Protein AF-A0A7C7RVD7-F1 (afdb_monomer_lite)

Secondary structure (DSSP, 8-state):
-B-TTSPBPTT-EEEEEP--SSEEEEEEEEEPPSSS---EEEEEETTS--EEEB-SSSSSEEEEEEEEEHHHHHHHTT-EEEEEEEETTEEEEEEEEEEE--EEE-B-TTT--B-TT-EEEEEEE-TTSTT--EEE---GGGT--SSEE--TT-EEE--BPSS-EEEEEE-TTS--EEPPPB-

Radius of gyration: 19.36 Å; chains: 1; bounding box: 54×36×56 Å

pLDDT: mean 79.99, std 15.14, range [30.08, 96.56]

Foldseek 3Di:
DAPPVRHDPLERDEQEDDDDPFKDKRKDKDADDDDFDWPWKWKDWPPDDIDTFDDPPPNRITMDIDIDGPVRLVVRAQTKMWIWIATPNDIDIGIYHYFYKPKDFDADPVPRATDAFKWKFKWFFPCVDVPRDTHTDPCVVVVDDGRDGAHRRRIDIGGHHDGWIWIWIDDPPDDIDIDDIDD

Sequence (183 aa):
MKNDKGRMDPGNLRFHLREKVPTTHVGVRVRVCGKKRIDGVVLKIDGQPARNLTDPDGDRAYEVKFAATAQDIRNMRGKKVQLCVTSGGIQQCTDGQVTIDPEGWVFDLVNSTLGEGARMAALQSQPQSPGRPFVLWDAAAYGQVNPQQTGPDGHFAFFTPPGTYRLQVTKVGYQPYLSPDLT

Structure (mmCIF, N/CA/C/O backbone):
data_AF-A0A7C7RVD7-F1
#
_entry.id   AF-A0A7C7RVD7-F1
#
loop_
_atom_site.group_PDB
_atom_site.id
_atom_site.type_symbol
_atom_site.label_atom_id
_atom_site.label_alt_id
_atom_site.label_comp_id
_atom_site.label_asym_id
_atom_site.label_entity_id
_atom_site.label_seq_id
_atom_site.pdbx_PDB_ins_code
_atom_site.Cartn_x
_atom_site.Cartn_y
_atom_site.Cartn_z
_atom_site.occupancy
_atom_site.B_iso_or_equiv
_atom_site.auth_seq_id
_atom_site.auth_comp_id
_atom_site.auth_asym_id
_atom_site.auth_atom_id
_atom_site.pdbx_PDB_model_num
ATOM 1 N N . MET A 1 1 ? -9.074 -11.402 3.778 1.00 39.66 1 MET A N 1
ATOM 2 C CA . MET A 1 1 ? -10.260 -12.265 3.563 1.00 39.66 1 MET A CA 1
ATOM 3 C C . MET A 1 1 ? -10.918 -12.533 4.919 1.00 39.66 1 MET A C 1
ATOM 5 O O . MET A 1 1 ? -10.249 -12.359 5.934 1.00 39.66 1 MET A O 1
ATOM 9 N N . LYS A 1 2 ? -12.231 -12.795 4.961 1.00 36.44 2 LYS A N 1
ATOM 10 C CA . LYS A 1 2 ? -12.960 -13.116 6.205 1.00 36.44 2 LYS A CA 1
ATOM 11 C C . LYS A 1 2 ? -12.964 -14.634 6.391 1.00 36.44 2 LYS A C 1
ATOM 13 O O . LYS A 1 2 ? -13.093 -15.331 5.391 1.00 36.44 2 LYS A O 1
ATOM 18 N N . ASN A 1 3 ? -12.892 -15.123 7.625 1.00 39.69 3 ASN A N 1
ATOM 19 C CA . ASN A 1 3 ? -13.167 -16.534 7.906 1.00 39.69 3 ASN A CA 1
ATOM 20 C C . ASN A 1 3 ? -14.669 -16.838 7.892 1.00 39.69 3 ASN A C 1
ATOM 22 O O . ASN A 1 3 ? -15.511 -15.937 7.863 1.00 39.69 3 ASN A O 1
ATOM 26 N N . ASP A 1 4 ? -14.986 -18.124 8.018 1.00 30.08 4 ASP A N 1
ATOM 27 C CA . ASP A 1 4 ? -16.331 -18.712 8.023 1.00 30.08 4 ASP A CA 1
ATOM 28 C C . ASP A 1 4 ? -17.257 -18.167 9.127 1.00 30.08 4 ASP A C 1
ATOM 30 O O . ASP A 1 4 ? -18.462 -18.405 9.123 1.00 30.08 4 ASP A O 1
ATOM 34 N N . LYS A 1 5 ? -16.718 -17.394 10.080 1.00 38.31 5 LYS A N 1
ATOM 35 C CA . LYS A 1 5 ? -17.483 -16.688 11.121 1.00 38.31 5 LYS A CA 1
ATOM 36 C C . LYS A 1 5 ? -17.718 -15.211 10.787 1.00 38.31 5 LYS A C 1
ATOM 38 O O . LYS A 1 5 ? -18.150 -14.445 11.649 1.00 38.31 5 LYS A O 1
ATOM 43 N N . GLY A 1 6 ? -17.394 -14.784 9.565 1.00 34.16 6 GLY A N 1
ATOM 44 C CA . GLY A 1 6 ? -17.513 -13.404 9.096 1.00 34.16 6 GLY A CA 1
ATOM 45 C C . GLY A 1 6 ? -16.555 -12.423 9.780 1.00 34.16 6 GLY A C 1
ATOM 46 O O . GLY A 1 6 ? -16.707 -11.211 9.606 1.00 34.16 6 GLY A O 1
ATOM 47 N N . ARG A 1 7 ? -15.582 -12.919 10.556 1.00 39.22 7 ARG A N 1
ATOM 48 C CA . ARG A 1 7 ? -14.534 -12.099 11.175 1.00 39.22 7 ARG A CA 1
ATOM 49 C C . ARG A 1 7 ? -13.425 -11.884 10.152 1.00 39.22 7 ARG A C 1
ATOM 51 O O . ARG A 1 7 ? -13.084 -12.808 9.417 1.00 39.22 7 ARG A O 1
ATOM 58 N N . MET A 1 8 ? -12.861 -10.676 10.098 1.00 44.19 8 MET A N 1
ATOM 59 C CA . MET A 1 8 ? -11.567 -10.508 9.433 1.00 44.19 8 MET A CA 1
ATOM 60 C C . MET A 1 8 ? -10.559 -11.408 10.143 1.00 44.19 8 MET A C 1
ATOM 62 O O . MET A 1 8 ? -10.537 -11.434 11.375 1.00 44.19 8 MET A O 1
ATOM 66 N N . ASP A 1 9 ? -9.775 -12.173 9.385 1.00 48.03 9 ASP A N 1
ATOM 67 C CA . ASP A 1 9 ? -8.724 -12.970 10.007 1.00 48.03 9 ASP A CA 1
ATOM 68 C C . ASP A 1 9 ? -7.743 -12.049 10.744 1.00 48.03 9 ASP A C 1
ATOM 70 O O . ASP A 1 9 ? -7.362 -11.016 10.183 1.00 48.03 9 ASP A O 1
ATOM 74 N N . PRO A 1 10 ? -7.315 -12.414 11.967 1.00 41.75 10 PRO A N 1
ATOM 75 C CA . PRO A 1 10 ? -6.478 -11.577 12.824 1.00 41.75 10 PRO A CA 1
ATOM 76 C C . PRO A 1 10 ? -5.142 -11.113 12.218 1.00 41.75 10 PRO A C 1
ATOM 78 O O . PRO A 1 10 ? -4.500 -10.255 12.809 1.00 41.75 10 PRO A O 1
ATOM 81 N N . GLY A 1 11 ? -4.729 -11.659 11.065 1.00 42.22 11 GLY A N 1
ATOM 82 C CA . GLY A 1 11 ? -3.522 -11.269 10.324 1.00 42.22 11 GLY A CA 1
ATOM 83 C C . GLY A 1 11 ? -3.764 -10.643 8.942 1.00 42.22 11 GLY A C 1
ATOM 84 O O . GLY A 1 11 ? -2.811 -10.464 8.193 1.00 42.22 11 GLY A O 1
ATOM 85 N N . ASN A 1 12 ? -5.013 -10.334 8.569 1.00 50.94 12 ASN A N 1
ATOM 86 C CA . ASN A 1 12 ? -5.371 -9.955 7.191 1.00 50.94 12 ASN A CA 1
ATOM 87 C C . ASN A 1 12 ? -5.836 -8.501 7.015 1.00 50.94 12 ASN A C 1
ATOM 89 O O . ASN A 1 12 ? -6.277 -8.132 5.923 1.00 50.94 12 ASN A O 1
ATOM 93 N N . LEU A 1 13 ? -5.759 -7.667 8.054 1.00 52.94 13 LEU A N 1
ATOM 94 C CA . LEU A 1 13 ? -6.063 -6.247 7.928 1.00 52.94 13 LEU A CA 1
ATOM 95 C C . LEU A 1 13 ? -4.845 -5.519 7.336 1.00 52.94 13 LEU A C 1
ATOM 97 O O . LEU A 1 13 ? -3.819 -5.365 7.995 1.00 52.94 13 LEU A O 1
ATOM 101 N N . ARG A 1 14 ? -4.949 -5.081 6.078 1.00 53.75 14 ARG A N 1
ATOM 102 C CA . ARG A 1 14 ? -3.914 -4.281 5.407 1.00 53.75 14 ARG A CA 1
ATOM 103 C C . ARG A 1 14 ? -4.434 -2.878 5.158 1.00 53.75 14 ARG A C 1
ATOM 105 O O . ARG A 1 14 ? -5.501 -2.708 4.568 1.00 53.75 14 ARG A O 1
ATOM 112 N N . PHE A 1 15 ? -3.681 -1.893 5.632 1.00 57.28 15 PHE A N 1
ATOM 113 C CA . PHE A 1 15 ? -3.942 -0.484 5.372 1.00 57.28 15 PHE A CA 1
ATOM 114 C C . PHE A 1 15 ? -2.967 0.002 4.314 1.00 57.28 15 PHE A C 1
ATOM 116 O O . PHE A 1 15 ? -1.754 -0.006 4.530 1.00 57.28 15 PHE A O 1
ATOM 123 N N . HIS A 1 16 ? -3.515 0.432 3.184 1.00 55.81 16 HIS A N 1
ATOM 124 C CA . HIS A 1 16 ? -2.749 1.013 2.093 1.00 55.81 16 HIS A CA 1
ATOM 125 C C . HIS A 1 16 ? -2.790 2.529 2.250 1.00 55.81 16 HIS A C 1
ATOM 127 O O . HIS A 1 16 ? -3.867 3.129 2.294 1.00 55.81 16 HIS A O 1
ATOM 133 N N . LEU A 1 17 ? -1.619 3.140 2.391 1.00 55.53 17 LEU A N 1
ATOM 134 C CA . LEU A 1 17 ? -1.488 4.589 2.432 1.00 55.53 17 LEU A CA 1
ATOM 135 C C . LEU A 1 17 ? -0.959 5.062 1.083 1.00 55.53 17 LEU A C 1
ATOM 137 O O . LEU A 1 17 ? 0.079 4.590 0.627 1.00 55.53 17 LEU A O 1
ATOM 141 N N . ARG A 1 18 ? -1.663 6.016 0.475 1.00 56.34 18 ARG A N 1
ATOM 142 C CA . ARG A 1 18 ? -1.201 6.718 -0.724 1.00 56.34 18 ARG A CA 1
ATOM 143 C C . ARG A 1 18 ? -0.431 7.956 -0.311 1.00 56.34 18 ARG A C 1
ATOM 145 O O . ARG A 1 18 ? -0.915 8.724 0.514 1.00 56.34 18 ARG A O 1
ATOM 152 N N . GLU A 1 19 ? 0.726 8.185 -0.912 1.00 52.84 19 GLU A N 1
ATOM 153 C CA . GLU A 1 19 ? 1.446 9.447 -0.770 1.00 52.84 19 GLU A CA 1
ATOM 154 C C . GLU A 1 19 ? 1.062 10.336 -1.957 1.00 52.84 19 GLU A C 1
ATOM 156 O O . GLU A 1 19 ? 1.635 10.247 -3.038 1.00 52.84 19 GLU A O 1
ATOM 161 N N . LYS A 1 20 ? 0.039 11.180 -1.786 1.00 43.78 20 LYS A N 1
ATOM 162 C CA . LYS A 1 20 ? -0.219 12.284 -2.723 1.00 43.78 20 LYS A CA 1
ATOM 163 C C . LYS A 1 20 ? 0.078 13.605 -2.019 1.00 43.78 20 LYS A C 1
ATOM 165 O O . LYS A 1 20 ? -0.522 13.900 -0.991 1.00 43.78 20 LYS A O 1
ATOM 170 N N . VAL A 1 21 ? 1.040 14.332 -2.587 1.00 46.25 21 VAL A N 1
ATOM 171 C CA . VAL A 1 21 ? 1.446 15.746 -2.416 1.00 46.25 21 VAL A CA 1
ATOM 172 C C . VAL A 1 21 ? 0.519 16.639 -1.561 1.00 46.25 21 VAL A C 1
ATOM 174 O O . VAL A 1 21 ? -0.701 16.538 -1.642 1.00 46.25 21 VAL A O 1
ATOM 177 N N . PRO A 1 22 ? 1.048 17.704 -0.936 1.00 51.06 22 PRO A N 1
ATOM 178 C CA . PRO A 1 22 ? 1.814 17.706 0.313 1.00 51.06 22 PRO A CA 1
ATOM 179 C C . PRO A 1 22 ? 0.968 17.378 1.569 1.00 51.06 22 PRO A C 1
ATOM 181 O O . PRO A 1 22 ? 1.523 17.215 2.656 1.00 51.06 22 PRO A O 1
ATOM 184 N N . THR A 1 23 ? -0.356 17.248 1.435 1.00 48.62 23 THR A N 1
ATOM 185 C CA . THR A 1 23 ? -1.280 16.802 2.492 1.00 48.62 23 THR A CA 1
ATOM 186 C C . THR A 1 23 ? -2.188 15.721 1.919 1.00 48.62 23 THR A C 1
ATOM 188 O O . THR A 1 23 ? -3.154 16.001 1.209 1.00 48.62 23 THR A O 1
ATOM 191 N N . THR A 1 24 ? -1.886 14.462 2.226 1.00 62.16 24 THR A N 1
ATOM 192 C CA . THR A 1 24 ? -2.756 13.358 1.828 1.00 62.16 24 THR A CA 1
ATOM 193 C C . THR A 1 24 ? -3.862 13.212 2.869 1.00 62.16 24 THR A C 1
ATOM 195 O O . THR A 1 24 ? -3.600 13.136 4.069 1.00 62.16 24 THR A O 1
ATOM 198 N N . HIS A 1 25 ? -5.117 13.161 2.427 1.00 67.19 25 HIS A N 1
ATOM 199 C CA . HIS A 1 25 ? -6.205 12.715 3.290 1.00 67.19 25 HIS A CA 1
ATOM 200 C C . HIS A 1 25 ? -6.220 11.188 3.292 1.00 67.19 25 HIS A C 1
ATOM 202 O O . HIS A 1 25 ? -6.458 10.562 2.259 1.00 67.19 25 HIS A O 1
ATOM 208 N N . VAL A 1 26 ? -5.969 10.591 4.454 1.00 74.50 26 VAL A N 1
ATOM 209 C CA . VAL A 1 26 ? -6.081 9.148 4.656 1.00 74.50 26 VAL A CA 1
ATOM 210 C C . VAL A 1 26 ? -7.528 8.838 5.007 1.00 74.50 26 VAL A C 1
ATOM 212 O O . VAL A 1 26 ? -8.035 9.297 6.031 1.00 74.50 26 VAL A O 1
ATOM 215 N N . GLY A 1 27 ? -8.196 8.081 4.137 1.00 75.94 27 GLY A N 1
ATOM 216 C CA . GLY A 1 27 ? -9.539 7.563 4.365 1.00 75.94 27 GLY A CA 1
ATOM 217 C C . GLY A 1 27 ? -9.489 6.100 4.783 1.00 75.94 27 GLY A C 1
ATOM 218 O O . GLY A 1 27 ? -8.890 5.277 4.096 1.00 75.94 27 GLY A O 1
ATOM 219 N N . VAL A 1 28 ? -10.145 5.769 5.889 1.00 81.19 28 VAL A N 1
ATOM 220 C CA . VAL A 1 28 ? -10.347 4.392 6.337 1.00 81.19 28 VAL A CA 1
ATOM 221 C C . VAL A 1 28 ? -11.840 4.126 6.398 1.00 81.19 28 VAL A C 1
ATOM 223 O O . VAL A 1 28 ? -12.559 4.876 7.049 1.00 81.19 28 VAL A O 1
ATOM 226 N N . ARG A 1 29 ? -12.286 3.037 5.764 1.00 81.44 29 ARG A N 1
ATOM 227 C CA . ARG A 1 29 ? -13.655 2.515 5.853 1.00 81.44 29 ARG A CA 1
ATOM 228 C C . ARG A 1 29 ? -13.618 1.050 6.265 1.00 81.44 29 ARG A C 1
ATOM 230 O O . ARG A 1 29 ? -12.922 0.250 5.643 1.00 81.44 29 ARG A O 1
ATOM 237 N N . VAL A 1 30 ? -14.383 0.685 7.289 1.00 81.81 30 VAL A N 1
ATOM 238 C CA . VAL A 1 30 ? -14.481 -0.686 7.797 1.00 81.81 30 VAL A CA 1
ATOM 239 C C . VAL A 1 30 ? -15.940 -1.063 7.983 1.00 81.81 30 VAL A C 1
ATOM 241 O O . VAL A 1 30 ? -16.672 -0.412 8.718 1.00 81.81 30 VAL A O 1
ATOM 244 N N . ARG A 1 31 ? -16.350 -2.182 7.382 1.00 82.38 31 ARG A N 1
ATOM 245 C CA . ARG A 1 31 ? -17.670 -2.760 7.635 1.00 82.38 31 ARG A CA 1
ATOM 246 C C . ARG A 1 31 ? -17.635 -3.743 8.799 1.00 82.38 31 ARG A C 1
ATOM 248 O O . ARG A 1 31 ? -17.003 -4.799 8.699 1.00 82.38 31 ARG A O 1
ATOM 255 N N . VAL A 1 32 ? -18.350 -3.429 9.875 1.00 82.38 32 VAL A N 1
ATOM 256 C CA . VAL A 1 32 ? -18.479 -4.313 11.040 1.00 82.38 32 VAL A CA 1
ATOM 257 C C . VAL A 1 32 ? -19.663 -5.254 10.830 1.00 82.38 32 VAL A C 1
ATOM 259 O O . VAL A 1 32 ? -20.780 -4.835 10.544 1.00 82.38 32 VAL A O 1
ATOM 262 N N . CYS A 1 33 ? -19.412 -6.556 10.944 1.00 76.31 33 CYS A N 1
ATOM 263 C CA . CYS A 1 33 ? -20.426 -7.589 10.737 1.00 76.31 33 CYS A CA 1
ATOM 264 C C . CYS A 1 33 ? -21.061 -8.026 12.066 1.00 76.31 33 CYS A C 1
ATOM 266 O O . CYS A 1 33 ? -20.438 -7.945 13.124 1.00 76.31 33 CYS A O 1
ATOM 268 N N . GLY A 1 34 ? -22.279 -8.567 11.998 1.00 74.88 34 GLY A N 1
ATOM 269 C CA . GLY A 1 34 ? -23.004 -9.111 13.151 1.00 74.88 34 GLY A CA 1
ATOM 270 C C . GLY A 1 34 ? -24.229 -8.285 13.536 1.00 74.88 34 GLY A C 1
ATOM 271 O O . GLY A 1 34 ? -24.476 -7.228 12.972 1.00 74.88 34 GLY A O 1
ATOM 272 N N . LYS A 1 35 ? -25.031 -8.800 14.477 1.00 73.12 35 LYS A N 1
ATOM 273 C CA . LYS A 1 35 ? -26.307 -8.184 14.892 1.00 73.12 35 LYS A CA 1
ATOM 274 C C . LYS A 1 35 ? -26.210 -7.331 16.160 1.00 73.12 35 LYS A C 1
ATOM 276 O O . LYS A 1 35 ? -27.146 -6.593 16.447 1.00 73.12 35 LYS A O 1
ATOM 281 N N . LYS A 1 36 ? -25.104 -7.417 16.907 1.00 82.62 36 LYS A N 1
ATOM 282 C CA . LYS A 1 36 ? -24.928 -6.678 18.165 1.00 82.62 36 LYS A CA 1
ATOM 283 C C . LYS A 1 36 ? -24.830 -5.167 17.916 1.00 82.62 36 LYS A C 1
ATOM 285 O O . LYS A 1 36 ? -24.400 -4.736 16.843 1.00 82.62 36 LYS A O 1
ATOM 290 N N . ARG A 1 37 ? -25.233 -4.377 18.917 1.00 86.62 37 ARG A N 1
ATOM 291 C CA . ARG A 1 37 ? -24.983 -2.930 18.960 1.00 86.62 37 ARG A CA 1
ATOM 292 C C . ARG A 1 37 ? -23.480 -2.687 19.032 1.00 86.62 37 ARG A C 1
ATOM 294 O O . ARG A 1 37 ? -22.788 -3.389 19.766 1.00 86.62 37 ARG A O 1
ATOM 301 N N . ILE A 1 38 ? -22.995 -1.709 18.283 1.00 90.06 38 ILE A N 1
ATOM 302 C CA . ILE A 1 38 ? -21.602 -1.272 18.326 1.00 90.06 38 ILE A CA 1
ATOM 303 C C . ILE A 1 38 ? -21.563 0.053 19.080 1.00 90.06 38 ILE A C 1
ATOM 305 O O . ILE A 1 38 ? -22.286 0.982 18.731 1.00 90.06 38 ILE A O 1
ATOM 309 N N . ASP A 1 39 ? -20.748 0.111 20.127 1.00 91.62 39 ASP A N 1
ATOM 310 C CA . ASP A 1 39 ? -20.604 1.290 20.984 1.00 91.62 39 ASP A CA 1
ATOM 311 C C . ASP A 1 39 ? -19.443 2.181 20.528 1.00 91.62 39 ASP A C 1
ATOM 313 O O . ASP A 1 39 ? -19.413 3.369 20.835 1.00 91.62 39 ASP A O 1
ATOM 317 N N . GLY A 1 40 ? -18.483 1.619 19.789 1.00 93.12 40 GLY A N 1
ATOM 318 C CA . GLY A 1 40 ? -17.379 2.380 19.222 1.00 93.12 40 GLY A CA 1
ATOM 319 C C . GLY A 1 40 ? -16.489 1.550 18.310 1.00 93.12 40 GLY A C 1
ATOM 320 O O . GLY A 1 40 ? -16.333 0.341 18.496 1.00 93.12 40 GLY A O 1
ATOM 321 N N . VAL A 1 41 ? -15.883 2.217 17.331 1.00 93.94 41 VAL A N 1
ATOM 322 C CA . VAL A 1 41 ? -14.856 1.650 16.456 1.00 93.94 41 VAL A CA 1
ATOM 323 C C . VAL A 1 41 ? -13.660 2.592 16.462 1.00 93.94 41 VAL A C 1
ATOM 325 O O . VAL A 1 41 ? -13.811 3.791 16.244 1.00 93.94 41 VAL A O 1
ATOM 328 N N . VAL A 1 42 ? -12.474 2.055 16.740 1.00 95.25 42 VAL A N 1
ATOM 329 C CA . VAL A 1 42 ? -11.243 2.833 16.909 1.00 95.25 42 VAL A CA 1
ATOM 330 C C . VAL A 1 42 ? -10.131 2.246 16.052 1.00 95.25 42 VAL A C 1
ATOM 332 O O . VAL A 1 42 ? -9.831 1.056 16.144 1.00 95.25 42 VAL A O 1
ATOM 335 N N . LEU A 1 43 ? -9.490 3.100 15.262 1.00 92.19 43 LEU A N 1
ATOM 336 C CA . LEU A 1 43 ? -8.240 2.827 14.568 1.00 92.19 43 LEU A CA 1
ATOM 337 C C . LEU A 1 43 ? -7.066 3.290 15.432 1.00 92.19 43 LEU A C 1
ATOM 339 O O . LEU A 1 43 ? -7.029 4.435 15.890 1.00 92.19 43 LEU A O 1
ATOM 343 N N . LYS A 1 44 ? -6.088 2.411 15.620 1.00 92.75 44 LYS A N 1
ATOM 344 C CA . LYS A 1 44 ? -4.819 2.705 16.287 1.00 92.75 44 LYS A CA 1
ATOM 345 C C . LYS A 1 44 ? -3.681 2.379 15.335 1.00 92.75 44 LYS A C 1
ATOM 347 O O . LYS A 1 44 ? -3.654 1.286 14.781 1.00 92.75 44 LYS A O 1
ATOM 352 N N . ILE A 1 45 ? -2.754 3.309 15.160 1.00 89.69 45 ILE A N 1
ATOM 353 C CA . ILE A 1 45 ? -1.499 3.083 14.441 1.00 89.69 45 ILE A CA 1
ATOM 354 C C . ILE A 1 45 ? -0.388 3.382 15.442 1.00 89.69 45 ILE A C 1
ATOM 356 O O . ILE A 1 45 ? -0.436 4.421 16.102 1.00 89.69 45 ILE A O 1
ATOM 360 N N . ASP A 1 46 ? 0.576 2.476 15.601 1.00 88.56 46 ASP A N 1
ATOM 361 C CA . ASP A 1 46 ? 1.634 2.643 16.601 1.00 88.56 46 ASP A CA 1
ATOM 362 C C . ASP A 1 46 ? 2.378 3.974 16.416 1.00 88.56 46 ASP A C 1
ATOM 364 O O . ASP A 1 46 ? 2.885 4.286 15.336 1.00 88.56 46 ASP A O 1
ATOM 368 N N . GLY A 1 47 ? 2.462 4.758 17.494 1.00 85.88 47 GLY A N 1
ATOM 369 C CA . GLY A 1 47 ? 3.085 6.084 17.481 1.00 85.88 47 GLY A CA 1
ATOM 370 C C . GLY A 1 47 ? 2.208 7.202 16.906 1.00 85.88 47 GLY A C 1
ATOM 371 O O . GLY A 1 47 ? 2.699 8.315 16.748 1.00 85.88 47 GLY A O 1
ATOM 372 N N . GLN A 1 48 ? 0.933 6.937 16.609 1.00 87.75 48 GLN A N 1
ATOM 373 C CA . GLN A 1 48 ? -0.042 7.934 16.164 1.00 87.75 48 GLN A CA 1
ATOM 374 C C . GLN A 1 48 ? -1.223 8.042 17.140 1.00 87.75 48 GLN A C 1
ATOM 376 O O . GLN A 1 48 ? -1.555 7.070 17.826 1.00 87.75 48 GLN A O 1
ATOM 381 N N . PRO A 1 49 ? -1.912 9.197 17.196 1.00 90.81 49 PRO A N 1
ATOM 382 C CA . PRO A 1 49 ? -3.129 9.323 17.985 1.00 90.81 49 PRO A CA 1
ATOM 383 C C . PRO A 1 49 ? -4.220 8.372 17.483 1.00 90.81 49 PRO A C 1
ATOM 385 O O . PRO A 1 49 ? -4.460 8.262 16.277 1.00 90.81 49 PRO A O 1
ATOM 388 N N . ALA A 1 50 ? -4.927 7.730 18.414 1.00 93.56 50 ALA A N 1
ATOM 389 C CA . ALA A 1 50 ? -6.077 6.899 18.083 1.00 93.56 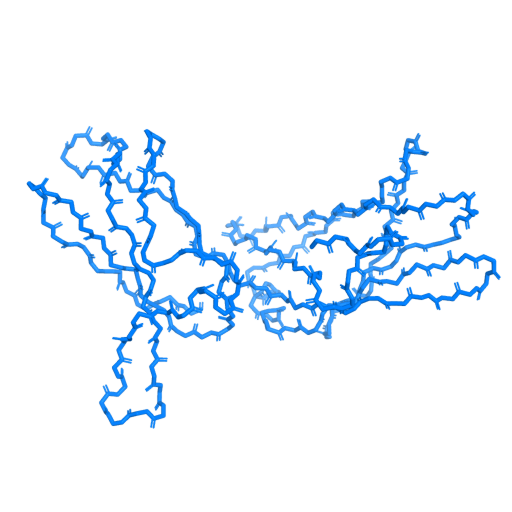50 ALA A CA 1
ATOM 390 C C . ALA A 1 50 ? -7.179 7.727 17.400 1.00 93.56 50 ALA A C 1
ATOM 392 O O . ALA A 1 50 ? -7.404 8.896 17.729 1.00 93.56 50 ALA A O 1
ATOM 393 N N . ARG A 1 51 ? -7.878 7.111 16.445 1.00 94.50 51 ARG A N 1
ATOM 394 C CA . ARG A 1 51 ? -8.948 7.742 15.668 1.00 94.50 51 ARG A CA 1
ATOM 395 C C . ARG A 1 51 ? -10.248 6.979 15.858 1.00 94.50 51 ARG A C 1
ATOM 397 O O . ARG A 1 51 ? -10.287 5.773 15.635 1.00 94.50 51 ARG A O 1
ATOM 404 N N . ASN A 1 52 ? -11.308 7.685 16.234 1.00 95.44 52 ASN A N 1
ATOM 405 C CA . ASN A 1 52 ? -12.652 7.118 16.267 1.00 95.44 52 ASN A CA 1
ATOM 406 C C . ASN A 1 52 ? -13.232 7.123 14.852 1.00 95.44 52 ASN A C 1
ATOM 408 O O . ASN A 1 52 ? -13.125 8.129 14.151 1.00 95.44 52 ASN A O 1
ATOM 412 N N . LEU A 1 53 ? -13.831 6.007 14.449 1.00 93.75 53 LEU A N 1
ATOM 413 C CA . LEU A 1 53 ? -14.574 5.902 13.201 1.00 93.75 53 LEU A CA 1
ATOM 414 C C . LEU A 1 53 ? -16.063 6.089 13.493 1.00 93.75 53 LEU A C 1
ATOM 416 O O . LEU A 1 53 ? -16.564 5.632 14.524 1.00 93.75 53 LEU A O 1
ATOM 420 N N . THR A 1 54 ? -16.770 6.735 12.575 1.00 93.62 54 THR A N 1
ATOM 421 C CA . THR A 1 54 ? -18.203 7.024 12.681 1.00 93.62 54 THR A CA 1
ATOM 422 C C . THR A 1 54 ? -18.983 6.290 11.599 1.00 93.62 54 THR A C 1
ATOM 424 O O . THR A 1 54 ? -18.451 6.025 10.530 1.00 93.62 54 THR A O 1
ATOM 427 N N . ASP A 1 55 ? -20.238 5.956 11.881 1.00 91.50 55 ASP A N 1
ATOM 428 C CA . ASP A 1 55 ? -21.182 5.333 10.943 1.00 91.50 55 ASP A CA 1
ATOM 429 C C . ASP A 1 55 ? -22.375 6.293 10.790 1.00 91.50 55 ASP A C 1
ATOM 431 O O . ASP A 1 55 ? -23.307 6.236 11.597 1.00 91.50 55 ASP A O 1
ATOM 435 N N . PRO A 1 56 ? -22.290 7.284 9.879 1.00 86.44 56 PRO A N 1
ATOM 436 C CA . PRO A 1 56 ? -23.280 8.357 9.804 1.00 86.44 56 PRO A CA 1
ATOM 437 C C . PRO A 1 56 ? -24.638 7.911 9.258 1.00 86.44 56 PRO A C 1
ATOM 439 O O . PRO A 1 56 ? -25.645 8.541 9.575 1.00 86.44 56 PRO A O 1
ATOM 442 N N . ASP A 1 57 ? -24.670 6.869 8.426 1.00 89.19 57 ASP A N 1
ATOM 443 C CA . ASP A 1 57 ? -25.880 6.376 7.758 1.00 89.19 57 ASP A CA 1
ATOM 444 C C . ASP A 1 57 ? -26.461 5.110 8.416 1.00 89.19 57 ASP A C 1
ATOM 446 O O . ASP A 1 57 ? -27.555 4.670 8.056 1.00 89.19 57 ASP A O 1
ATOM 450 N N . GLY A 1 58 ? -25.778 4.556 9.422 1.00 87.88 58 GLY A N 1
ATOM 451 C CA . GLY A 1 58 ? -26.225 3.381 10.164 1.00 87.88 58 GLY A CA 1
ATOM 452 C C . GLY A 1 58 ? -26.099 2.082 9.367 1.00 87.88 58 GLY A C 1
ATOM 453 O O . GLY A 1 58 ? -26.695 1.069 9.752 1.00 87.88 58 GLY A O 1
ATOM 454 N N . ASP A 1 59 ? -25.347 2.080 8.260 1.00 86.12 59 ASP A N 1
ATOM 455 C CA . ASP A 1 59 ? -25.177 0.926 7.373 1.00 86.12 59 ASP A CA 1
ATOM 456 C C . ASP A 1 59 ? -24.100 -0.070 7.863 1.00 86.12 59 ASP A C 1
ATOM 458 O O . ASP A 1 59 ? -23.789 -1.073 7.188 1.00 86.12 59 ASP A O 1
ATOM 462 N N . ARG A 1 60 ? -23.557 0.189 9.065 1.00 83.88 60 ARG A N 1
ATOM 463 C CA . ARG A 1 60 ? -22.450 -0.516 9.726 1.00 83.88 60 ARG A CA 1
ATOM 464 C C . ARG A 1 60 ? -21.108 -0.382 9.016 1.00 83.88 60 ARG A C 1
ATOM 466 O O . ARG A 1 60 ? -20.202 -1.189 9.275 1.00 83.88 60 ARG A O 1
ATOM 473 N N . ALA A 1 61 ? -20.950 0.596 8.133 1.00 84.81 61 ALA A N 1
ATOM 474 C CA . ALA A 1 61 ? -19.666 1.004 7.600 1.00 84.81 61 ALA A CA 1
ATOM 475 C C . ALA A 1 61 ? -19.142 2.210 8.382 1.00 84.81 61 ALA A C 1
ATOM 477 O O . ALA A 1 61 ? -19.584 3.342 8.244 1.00 84.81 61 ALA A O 1
ATOM 478 N N . TYR A 1 62 ? -18.135 1.937 9.199 1.00 89.62 62 TYR A N 1
ATOM 479 C CA . TYR A 1 62 ? -17.472 2.930 10.019 1.00 89.62 62 TYR A CA 1
ATOM 480 C C . TYR A 1 62 ? -16.343 3.572 9.224 1.00 89.62 62 TYR A C 1
ATOM 482 O O . TYR A 1 62 ? -15.513 2.868 8.642 1.00 89.62 62 TYR A O 1
ATOM 490 N N . GLU A 1 63 ? -16.290 4.896 9.221 1.00 87.31 63 GLU A N 1
ATOM 491 C CA . GLU A 1 63 ? -15.356 5.685 8.435 1.00 87.31 63 GLU A CA 1
ATOM 492 C C . GLU A 1 63 ? -14.598 6.705 9.281 1.00 87.31 63 GLU A C 1
ATOM 494 O O . GLU A 1 63 ? -15.106 7.248 10.260 1.00 87.31 63 GLU A O 1
ATOM 499 N N . VAL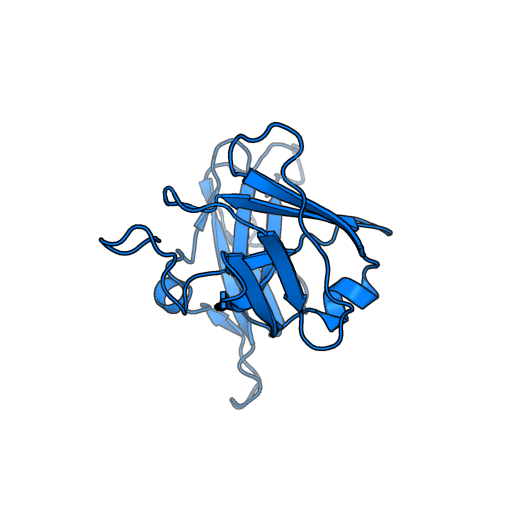 A 1 64 ? -13.364 6.997 8.880 1.00 89.56 64 VAL A N 1
ATOM 500 C CA . VAL A 1 64 ? -12.635 8.180 9.335 1.00 89.56 64 VAL A CA 1
ATOM 501 C C . VAL A 1 64 ? -11.781 8.726 8.201 1.00 89.56 64 VAL A C 1
ATOM 503 O O . VAL A 1 64 ? -11.212 7.971 7.410 1.00 89.56 64 VAL A O 1
ATOM 506 N N . LYS A 1 65 ? -11.676 10.052 8.138 1.00 85.94 65 LYS A N 1
ATOM 507 C CA . LYS A 1 65 ? -10.732 10.762 7.278 1.00 85.94 65 LYS A CA 1
ATOM 508 C C . LYS A 1 65 ? -9.851 11.643 8.149 1.00 85.94 65 LYS A C 1
ATOM 510 O O . LYS A 1 65 ? -10.363 12.355 9.008 1.00 85.94 65 LYS A O 1
ATOM 515 N N . PHE A 1 66 ? -8.543 11.596 7.940 1.00 85.19 66 PHE A N 1
ATOM 516 C CA . PHE A 1 66 ? -7.608 12.478 8.634 1.00 85.19 66 PHE A CA 1
ATOM 517 C C . PHE A 1 66 ? -6.505 12.957 7.695 1.00 85.19 66 PHE A C 1
ATOM 519 O O . PHE A 1 66 ? -6.112 12.250 6.767 1.00 85.19 66 PHE A O 1
ATOM 526 N N . ALA A 1 67 ? -6.021 14.174 7.933 1.00 82.62 67 ALA A N 1
ATOM 527 C CA . ALA A 1 67 ? -4.867 14.703 7.226 1.00 82.62 67 ALA A CA 1
ATOM 528 C C . ALA A 1 67 ? -3.589 14.016 7.727 1.00 82.62 67 ALA A C 1
ATOM 530 O O . ALA A 1 67 ? -3.402 13.857 8.935 1.00 82.62 67 ALA A O 1
ATOM 531 N N . ALA A 1 68 ? -2.723 13.632 6.795 1.00 79.31 68 ALA A N 1
ATOM 532 C CA . ALA A 1 68 ? -1.380 13.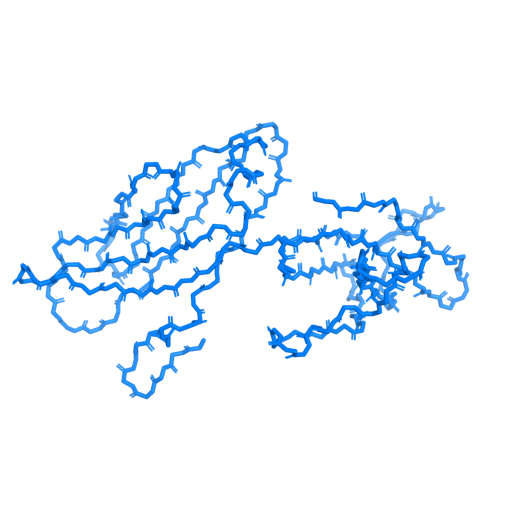146 7.063 1.00 79.31 68 ALA A CA 1
ATOM 533 C C . ALA A 1 68 ? -0.395 13.861 6.131 1.00 79.31 68 ALA A C 1
ATOM 535 O O . ALA A 1 68 ? -0.622 13.976 4.922 1.00 79.31 68 ALA A O 1
ATOM 536 N N . THR A 1 69 ? 0.703 14.359 6.692 1.00 78.75 69 THR A N 1
ATOM 537 C CA . THR A 1 69 ? 1.827 14.857 5.897 1.00 78.75 69 THR A CA 1
ATOM 538 C C . THR A 1 69 ? 2.612 13.687 5.302 1.00 78.75 69 THR A C 1
ATOM 540 O O . THR A 1 69 ? 2.513 12.546 5.758 1.00 78.75 69 THR A O 1
ATOM 543 N N . ALA A 1 70 ? 3.472 13.972 4.323 1.00 71.44 70 ALA A N 1
ATOM 544 C CA . ALA A 1 70 ? 4.430 12.990 3.816 1.00 71.44 70 ALA A CA 1
ATOM 545 C C . ALA A 1 70 ? 5.314 12.401 4.941 1.00 71.44 70 ALA A C 1
ATOM 547 O O . ALA A 1 70 ? 5.635 11.213 4.932 1.00 71.44 70 ALA A O 1
ATOM 548 N N . GLN A 1 71 ? 5.669 13.207 5.952 1.00 77.38 71 GLN A N 1
ATOM 549 C CA . GLN A 1 71 ? 6.434 12.723 7.103 1.00 77.38 71 GLN A CA 1
ATOM 550 C C . GLN A 1 71 ? 5.599 11.817 8.013 1.00 77.38 71 GLN A C 1
ATOM 552 O O . GLN A 1 71 ? 6.115 10.806 8.482 1.00 77.38 71 GLN A O 1
ATOM 557 N N . ASP A 1 72 ? 4.319 12.125 8.226 1.00 80.12 72 ASP A N 1
ATOM 558 C CA . ASP A 1 72 ? 3.423 11.255 8.996 1.00 80.12 72 ASP A CA 1
ATOM 559 C C . ASP A 1 72 ? 3.266 9.901 8.311 1.00 80.12 72 ASP A C 1
ATOM 561 O O . ASP A 1 72 ? 3.384 8.865 8.962 1.00 80.12 72 ASP A O 1
ATOM 565 N N . ILE A 1 73 ? 3.076 9.895 6.987 1.00 76.38 73 ILE A N 1
ATOM 566 C CA . ILE A 1 73 ? 3.010 8.662 6.195 1.00 76.38 73 ILE A CA 1
ATOM 567 C C . ILE A 1 73 ? 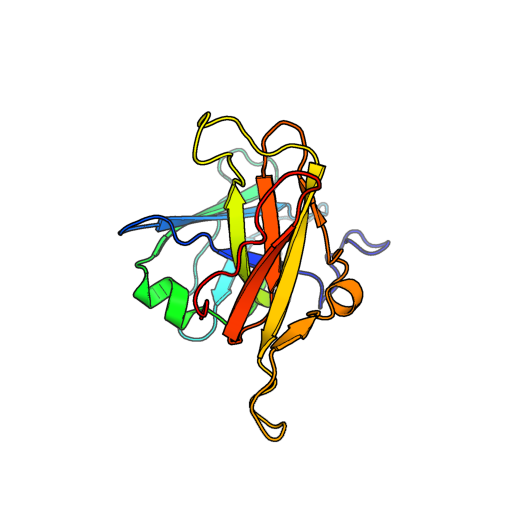4.298 7.862 6.362 1.00 76.38 73 ILE A C 1
ATOM 569 O O . ILE A 1 73 ? 4.219 6.684 6.703 1.00 76.38 73 ILE A O 1
ATOM 573 N N . ARG A 1 74 ? 5.473 8.494 6.224 1.00 75.56 74 ARG A N 1
ATOM 574 C CA . ARG A 1 74 ? 6.767 7.838 6.477 1.00 75.56 74 ARG A CA 1
ATOM 575 C C . ARG A 1 74 ? 6.866 7.253 7.885 1.00 75.56 74 ARG A C 1
ATOM 577 O O . ARG A 1 74 ? 7.298 6.116 8.033 1.00 75.56 74 ARG A O 1
ATOM 584 N N . ASN A 1 75 ? 6.414 7.985 8.899 1.00 82.12 75 ASN A N 1
ATOM 585 C CA . ASN A 1 75 ? 6.430 7.532 10.291 1.00 82.12 75 ASN A CA 1
ATOM 586 C C . ASN A 1 75 ? 5.454 6.370 10.552 1.00 82.12 75 ASN A C 1
ATOM 588 O O . ASN A 1 75 ? 5.675 5.587 11.477 1.00 82.12 75 ASN A O 1
ATOM 592 N N . MET A 1 76 ? 4.386 6.255 9.756 1.00 81.38 76 MET A N 1
ATOM 593 C CA . MET A 1 76 ? 3.410 5.164 9.819 1.00 81.38 76 MET A CA 1
ATOM 594 C C . MET A 1 76 ? 3.866 3.896 9.081 1.00 81.38 76 MET A C 1
ATOM 596 O O . MET A 1 76 ? 3.342 2.820 9.366 1.00 81.38 76 MET A O 1
ATOM 600 N N . ARG A 1 77 ? 4.835 3.975 8.159 1.00 76.25 77 ARG A N 1
ATOM 601 C CA . ARG A 1 77 ? 5.317 2.811 7.389 1.00 76.25 77 ARG A CA 1
ATOM 602 C C . ARG A 1 77 ? 5.810 1.703 8.319 1.00 76.25 77 ARG A C 1
ATOM 604 O O . ARG A 1 77 ? 6.598 1.944 9.232 1.00 76.25 77 ARG A O 1
ATOM 611 N N . GLY A 1 78 ? 5.331 0.478 8.094 1.00 73.00 78 GLY A N 1
ATOM 612 C CA . GLY A 1 78 ? 5.714 -0.686 8.897 1.00 73.00 78 GLY A CA 1
ATOM 613 C C . GLY A 1 78 ? 5.191 -0.691 10.330 1.00 73.00 78 GLY A C 1
ATOM 614 O O . GLY A 1 78 ? 5.488 -1.623 11.076 1.00 73.00 78 GLY A O 1
ATOM 615 N N . LYS A 1 79 ? 4.422 0.324 10.743 1.00 84.12 79 LYS A N 1
ATOM 616 C CA . LYS A 1 79 ? 3.800 0.342 12.064 1.00 84.12 79 LYS A CA 1
ATOM 617 C C . LYS A 1 79 ? 2.683 -0.685 12.132 1.00 84.12 79 LYS A C 1
ATOM 619 O O . LYS A 1 79 ? 1.979 -0.944 11.148 1.00 84.12 79 LYS A O 1
ATOM 624 N N . LYS A 1 80 ? 2.512 -1.251 13.327 1.00 84.12 80 LYS A N 1
ATOM 625 C CA . LYS A 1 80 ? 1.350 -2.070 13.636 1.00 84.12 80 LYS A CA 1
ATOM 626 C C . LYS A 1 80 ? 0.113 -1.186 13.561 1.00 84.12 80 LYS A C 1
ATOM 628 O O . LYS A 1 80 ? 0.104 -0.051 14.044 1.00 84.12 80 LYS A O 1
ATOM 633 N N . VAL A 1 81 ? -0.928 -1.729 12.952 1.00 86.69 81 VAL A N 1
ATOM 634 C CA . VAL A 1 81 ? -2.256 -1.133 12.956 1.00 86.69 81 VAL A CA 1
ATOM 635 C C . VAL A 1 81 ? -3.178 -2.044 13.738 1.00 86.69 81 VAL A C 1
ATOM 637 O O . VAL A 1 81 ? -3.125 -3.259 13.582 1.00 86.69 81 VAL A O 1
ATOM 640 N N . GLN A 1 82 ? -4.028 -1.467 14.575 1.00 90.50 82 GLN A N 1
ATOM 641 C CA . GLN A 1 82 ? -5.087 -2.190 15.255 1.00 90.50 82 GLN A CA 1
ATOM 642 C C . GLN A 1 82 ? -6.424 -1.533 14.963 1.00 90.50 82 GLN A C 1
ATOM 644 O O . GLN A 1 82 ? -6.588 -0.321 15.111 1.00 90.50 82 GLN A O 1
ATOM 649 N N . LEU A 1 83 ? -7.399 -2.352 14.599 1.00 89.81 83 LEU A N 1
ATOM 650 C CA . LEU A 1 83 ? -8.793 -1.950 14.575 1.00 89.81 83 LEU A CA 1
ATOM 651 C C . LEU A 1 83 ? -9.491 -2.578 15.769 1.00 89.81 83 LEU A C 1
ATOM 653 O O . LEU A 1 83 ? -9.550 -3.801 15.874 1.00 89.81 83 LEU A O 1
ATOM 657 N N . CYS A 1 84 ? -10.039 -1.746 16.644 1.00 91.06 84 CYS A N 1
ATOM 658 C CA . CYS A 1 84 ? -10.752 -2.194 17.824 1.00 91.06 84 CYS A CA 1
ATOM 659 C C . CYS A 1 84 ? -12.234 -1.834 17.739 1.00 91.06 84 CYS A C 1
ATOM 661 O O . CYS A 1 84 ? -12.584 -0.682 17.500 1.00 91.06 84 CYS A O 1
ATOM 663 N N . VAL A 1 85 ? -13.097 -2.814 17.984 1.00 92.12 85 VAL A N 1
ATOM 664 C CA . VAL A 1 85 ? -14.553 -2.662 18.030 1.00 92.12 85 VAL A CA 1
ATOM 665 C C . VAL A 1 85 ? -15.020 -2.907 19.458 1.00 92.12 85 VAL A C 1
ATOM 667 O O . VAL A 1 85 ? -14.682 -3.935 20.046 1.00 92.12 85 VAL A O 1
ATOM 670 N N . THR A 1 86 ? -15.807 -1.984 20.002 1.00 93.06 86 THR A N 1
ATOM 671 C CA . THR A 1 86 ? -16.425 -2.096 21.326 1.00 93.06 86 THR A CA 1
ATOM 672 C C . THR A 1 86 ? -17.921 -2.363 21.182 1.00 93.06 86 THR A C 1
ATOM 674 O O . THR A 1 86 ? -18.610 -1.680 20.425 1.00 93.06 86 THR A O 1
ATOM 677 N N . SER A 1 87 ? -18.429 -3.368 21.894 1.00 89.94 87 SER A N 1
ATOM 678 C CA . SER A 1 87 ? -19.841 -3.765 21.898 1.00 89.94 87 SER A CA 1
ATOM 679 C C . SER A 1 87 ? -20.236 -4.310 23.270 1.00 89.94 87 SER A C 1
ATOM 681 O O . SER A 1 87 ? -19.629 -5.264 23.757 1.00 89.94 87 SER A O 1
ATOM 683 N N . GLY A 1 88 ? -21.245 -3.709 23.903 1.00 86.25 88 GLY A N 1
ATOM 684 C CA . GLY A 1 88 ? -21.686 -4.054 25.255 1.00 86.25 88 GLY A CA 1
ATOM 685 C C . GLY A 1 88 ? -20.577 -3.908 26.300 1.00 86.25 88 GLY A C 1
ATOM 686 O O . GLY A 1 88 ? -20.473 -4.747 27.188 1.00 86.25 88 GLY A O 1
ATOM 687 N N . GLY A 1 89 ? -19.696 -2.915 26.141 1.00 84.31 89 GLY A N 1
ATOM 688 C CA . GLY A 1 89 ? -18.526 -2.717 27.010 1.00 84.31 89 GLY A CA 1
ATOM 689 C C . GLY A 1 89 ? -17.348 -3.676 26.769 1.00 84.31 89 GLY A C 1
ATOM 690 O O . GLY A 1 89 ? -16.304 -3.518 27.395 1.00 84.31 89 GLY A O 1
ATOM 691 N N . ILE A 1 90 ? -17.464 -4.636 25.845 1.00 85.75 90 ILE A N 1
ATOM 692 C CA . ILE A 1 90 ? -16.371 -5.548 25.479 1.00 85.75 90 ILE A CA 1
ATOM 693 C C . ILE A 1 90 ? -15.658 -5.010 24.241 1.00 85.75 90 ILE A C 1
ATOM 695 O O . ILE A 1 90 ? -16.287 -4.818 23.201 1.00 85.75 90 ILE A O 1
ATOM 699 N N . GLN A 1 91 ? -14.340 -4.830 24.333 1.00 91.25 91 GLN A N 1
ATOM 700 C CA . GLN A 1 91 ? -13.491 -4.450 23.205 1.00 91.25 91 GLN A CA 1
ATOM 701 C C . GLN A 1 91 ? -12.838 -5.685 22.571 1.00 91.25 91 GLN A C 1
ATOM 703 O O . GLN A 1 91 ? -12.356 -6.582 23.263 1.00 91.25 91 GLN A O 1
ATOM 708 N N . GLN A 1 92 ? -12.823 -5.734 21.243 1.00 88.88 92 GLN A N 1
ATOM 709 C CA . GLN A 1 92 ? -12.138 -6.751 20.446 1.00 88.88 92 GLN A CA 1
ATOM 710 C C . GLN A 1 92 ? -11.266 -6.052 19.411 1.00 88.88 92 GLN A C 1
ATOM 712 O O . GLN A 1 92 ? -11.766 -5.197 18.683 1.00 88.88 92 GLN A O 1
ATOM 717 N N . CYS A 1 93 ? -9.985 -6.412 19.334 1.00 87.31 93 CYS A N 1
ATOM 718 C CA . CYS A 1 93 ? -9.040 -5.805 18.401 1.00 87.31 93 CYS A CA 1
ATOM 719 C C . CYS A 1 93 ? -8.547 -6.821 17.366 1.00 87.31 93 CYS A C 1
ATOM 721 O O . CYS A 1 93 ? -8.402 -8.005 17.658 1.00 87.31 93 CYS A O 1
ATOM 723 N N . THR A 1 94 ? -8.312 -6.345 16.149 1.00 83.75 94 THR A N 1
ATOM 724 C CA . THR A 1 94 ? -7.685 -7.079 15.044 1.00 83.75 94 THR A CA 1
ATOM 725 C C . THR A 1 94 ? -6.422 -6.337 14.645 1.00 83.75 94 THR A C 1
ATOM 727 O O . THR A 1 94 ? -6.459 -5.112 14.512 1.00 83.75 94 THR A O 1
ATOM 730 N N . ASP A 1 95 ? -5.336 -7.075 14.453 1.00 82.44 95 ASP A N 1
ATOM 731 C CA . ASP A 1 95 ? -4.035 -6.522 14.105 1.00 82.44 95 ASP A CA 1
ATOM 732 C C . ASP A 1 95 ? -3.823 -6.504 12.584 1.00 82.44 95 ASP A C 1
ATOM 734 O O . ASP A 1 95 ? -4.423 -7.262 11.820 1.00 82.44 95 ASP A O 1
ATOM 738 N N . GLY A 1 96 ? -2.957 -5.600 12.149 1.00 76.75 96 GLY A N 1
ATOM 739 C CA . GLY A 1 96 ? -2.589 -5.372 10.765 1.00 76.75 96 GLY A CA 1
ATOM 740 C C . GLY A 1 96 ? -1.267 -4.623 10.663 1.00 76.75 96 GLY A C 1
ATOM 741 O O . GLY A 1 96 ? -0.646 -4.277 11.672 1.00 76.75 96 GLY A O 1
ATOM 742 N N . GLN A 1 97 ? -0.839 -4.352 9.436 1.00 70.25 97 GLN A N 1
ATOM 743 C CA . GLN A 1 97 ? 0.364 -3.569 9.156 1.00 70.25 97 GLN A CA 1
ATOM 744 C C . GLN A 1 97 ? 0.085 -2.515 8.086 1.00 70.25 97 GLN A C 1
ATOM 746 O O . GLN A 1 97 ? -0.748 -2.714 7.197 1.00 70.25 97 GLN A O 1
ATOM 751 N N . VAL A 1 98 ? 0.798 -1.392 8.186 1.00 67.31 98 VAL A N 1
ATOM 752 C CA . VAL A 1 98 ? 0.856 -0.383 7.126 1.00 67.31 98 VAL A CA 1
ATOM 753 C C . VAL A 1 98 ? 1.828 -0.853 6.046 1.00 67.31 98 VAL A C 1
ATOM 755 O O . VAL A 1 98 ? 3.026 -0.988 6.309 1.00 67.31 98 VAL A O 1
ATOM 758 N N . THR A 1 99 ? 1.318 -1.059 4.835 1.00 65.75 99 THR A N 1
ATOM 759 C CA . THR A 1 99 ? 2.116 -1.373 3.639 1.00 65.75 99 THR A CA 1
ATOM 760 C C . THR A 1 99 ? 2.313 -0.129 2.779 1.00 65.75 99 THR A C 1
ATOM 762 O O . THR A 1 99 ? 1.458 0.761 2.769 1.00 65.75 99 THR A O 1
ATOM 765 N N . ILE A 1 100 ? 3.426 -0.075 2.048 1.00 61.94 100 ILE A N 1
ATOM 766 C CA . ILE A 1 100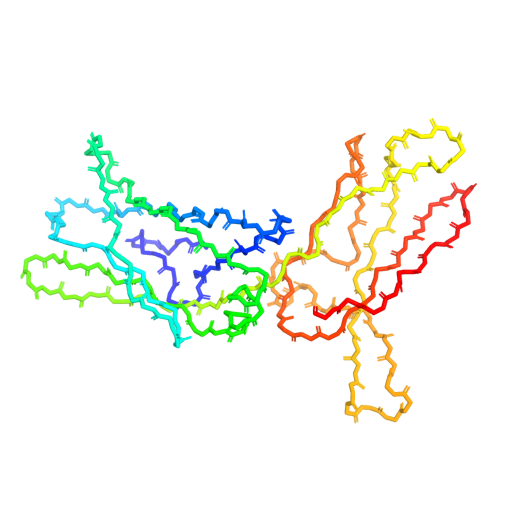 ? 3.678 0.959 1.039 1.00 61.94 100 ILE A CA 1
ATOM 767 C C . ILE A 1 100 ? 3.025 0.512 -0.266 1.00 61.94 100 ILE A C 1
ATOM 769 O O . ILE A 1 100 ? 3.037 -0.674 -0.580 1.00 61.94 100 ILE A O 1
ATOM 773 N N . ASP A 1 101 ? 2.469 1.460 -1.009 1.00 65.44 101 ASP A N 1
ATOM 774 C CA . ASP A 1 101 ? 1.893 1.231 -2.329 1.00 65.44 101 ASP A CA 1
ATOM 775 C C . ASP A 1 101 ? 2.753 1.907 -3.414 1.00 65.44 101 ASP A C 1
ATOM 777 O O . ASP A 1 101 ? 2.506 3.076 -3.728 1.00 65.44 101 ASP A O 1
ATOM 781 N N . PRO A 1 102 ? 3.813 1.264 -3.965 1.00 66.44 102 PRO A N 1
ATOM 782 C CA . PRO A 1 102 ? 4.354 1.695 -5.245 1.00 66.44 102 PRO A CA 1
ATOM 783 C C . PRO A 1 102 ? 3.313 1.460 -6.349 1.00 66.44 102 PRO A C 1
ATOM 785 O O . PRO A 1 102 ? 3.312 0.420 -7.011 1.00 66.44 102 PRO A O 1
ATOM 788 N N . GLU A 1 103 ? 2.428 2.437 -6.530 1.00 74.94 103 GLU A N 1
ATOM 789 C CA . GLU A 1 103 ? 1.485 2.527 -7.644 1.00 74.94 103 GLU A CA 1
ATOM 790 C C . GLU A 1 103 ? 1.944 3.558 -8.677 1.00 74.94 103 GLU A C 1
ATOM 792 O O . GLU A 1 103 ? 2.688 4.500 -8.384 1.00 74.94 103 GLU A O 1
ATOM 797 N N . GLY A 1 104 ? 1.490 3.386 -9.912 1.00 80.62 104 GLY A N 1
ATOM 798 C CA . GLY A 1 104 ? 1.769 4.338 -10.972 1.00 80.62 104 GLY A CA 1
ATOM 799 C C . GLY A 1 104 ? 1.182 3.936 -12.312 1.00 80.62 104 GLY A C 1
ATOM 800 O O . GLY A 1 104 ? 0.412 2.982 -12.431 1.00 80.62 104 GLY A O 1
ATOM 801 N N . TRP A 1 105 ? 1.583 4.690 -13.332 1.00 85.19 105 TRP A N 1
ATOM 802 C CA . TRP A 1 105 ? 1.193 4.477 -14.719 1.00 85.19 105 TRP A CA 1
ATOM 803 C C . TRP A 1 105 ? 2.433 4.312 -15.584 1.00 85.19 105 TRP A C 1
ATOM 805 O O . TRP A 1 105 ? 3.388 5.081 -15.471 1.00 85.19 105 TRP A O 1
ATOM 815 N N . VAL A 1 106 ? 2.399 3.327 -16.473 1.00 85.50 106 VAL A N 1
ATOM 816 C CA . VAL A 1 106 ? 3.351 3.208 -17.575 1.00 85.50 106 VAL A CA 1
ATOM 817 C C . VAL A 1 106 ? 2.795 3.969 -18.765 1.00 85.50 106 VAL A C 1
ATOM 819 O O . VAL A 1 106 ? 1.630 3.800 -19.124 1.00 85.50 106 VAL A O 1
ATOM 822 N N . PHE A 1 107 ? 3.632 4.769 -19.411 1.00 83.44 107 PHE A N 1
ATOM 823 C CA . PHE A 1 107 ? 3.286 5.466 -20.641 1.00 83.44 107 PHE A CA 1
ATOM 824 C C . PHE A 1 107 ? 4.477 5.496 -21.596 1.00 83.44 107 PHE A C 1
ATOM 826 O O . PHE A 1 107 ? 5.637 5.414 -21.191 1.00 83.44 107 PHE A O 1
ATOM 833 N N . ASP A 1 108 ? 4.167 5.585 -22.882 1.00 81.50 108 ASP A N 1
ATOM 834 C CA . ASP A 1 108 ? 5.129 5.815 -23.949 1.00 81.50 108 ASP A CA 1
ATOM 835 C C . ASP A 1 108 ? 5.599 7.277 -23.891 1.00 81.50 108 ASP A C 1
ATOM 837 O O . ASP A 1 108 ? 4.781 8.186 -23.986 1.00 81.50 108 ASP A O 1
ATOM 841 N N . LEU A 1 109 ? 6.901 7.527 -23.735 1.00 77.75 109 LEU A N 1
ATOM 842 C CA . LEU A 1 109 ? 7.439 8.892 -23.672 1.00 77.75 109 LEU A CA 1
ATOM 843 C C . LEU A 1 109 ? 7.327 9.654 -25.001 1.00 77.75 109 LEU A C 1
ATOM 845 O O . LEU A 1 109 ? 7.275 10.880 -24.989 1.00 77.75 109 LEU A O 1
ATOM 849 N N . VAL A 1 110 ? 7.301 8.949 -26.134 1.00 77.62 110 VAL A N 1
ATOM 850 C CA . VAL A 1 110 ? 7.237 9.557 -27.470 1.00 77.62 110 VAL A CA 1
ATOM 851 C C . VAL A 1 110 ? 5.798 9.925 -27.808 1.00 77.62 110 VAL A C 1
ATOM 853 O O . VAL A 1 110 ? 5.529 11.031 -28.270 1.00 77.62 110 VAL A O 1
ATOM 856 N N . ASN A 1 111 ? 4.867 9.009 -27.541 1.00 75.69 111 ASN A N 1
ATOM 857 C CA . ASN A 1 111 ? 3.468 9.156 -27.948 1.00 75.69 111 ASN A CA 1
ATOM 858 C C . ASN A 1 111 ? 2.536 9.584 -26.803 1.00 75.69 111 ASN A C 1
ATOM 860 O O . ASN A 1 111 ? 1.365 9.862 -27.038 1.00 75.69 111 ASN A O 1
ATOM 864 N N . SER A 1 112 ? 3.032 9.624 -25.561 1.00 72.19 112 SER A N 1
ATOM 865 C CA . SER A 1 112 ? 2.253 9.883 -24.335 1.00 72.19 112 SER A CA 1
ATOM 866 C C . SER A 1 112 ? 1.042 8.956 -24.150 1.00 72.19 112 SER A C 1
ATOM 868 O O . SER A 1 112 ? 0.098 9.285 -23.434 1.00 72.19 112 SER A O 1
ATOM 870 N N . THR A 1 113 ? 1.051 7.782 -24.786 1.00 73.12 113 THR A N 1
ATOM 871 C CA . THR A 1 113 ? -0.023 6.786 -24.695 1.00 73.12 113 THR A CA 1
ATOM 872 C C . THR A 1 113 ? 0.214 5.830 -23.535 1.00 73.12 113 THR A C 1
ATOM 874 O O . THR A 1 113 ? 1.354 5.436 -23.278 1.00 73.12 113 THR A O 1
ATOM 877 N N . LEU A 1 114 ? -0.860 5.408 -22.866 1.00 67.44 114 LEU A N 1
ATOM 878 C CA . LEU A 1 114 ? -0.790 4.447 -21.765 1.00 67.44 114 LEU A CA 1
ATOM 879 C C . LEU A 1 114 ? -0.224 3.107 -22.248 1.00 67.44 114 LEU A C 1
ATOM 881 O O . LEU A 1 114 ? -0.563 2.591 -23.315 1.00 67.44 114 LEU A O 1
ATOM 885 N N . GLY A 1 115 ? 0.711 2.571 -21.473 1.00 69.50 115 GLY A N 1
ATOM 886 C CA . GLY A 1 115 ? 1.500 1.409 -21.836 1.00 69.50 115 GLY A CA 1
ATOM 887 C C . GLY A 1 115 ? 0.773 0.116 -21.517 1.00 69.50 115 GLY A C 1
ATOM 888 O O . GLY A 1 115 ? 1.169 -0.557 -20.575 1.00 69.50 115 GLY A O 1
ATOM 889 N N . GLU A 1 116 ? -0.239 -0.261 -22.299 1.00 85.88 116 GLU A N 1
ATOM 890 C CA . GLU A 1 116 ? -0.848 -1.597 -22.209 1.00 85.88 116 GLU A CA 1
ATOM 891 C C . GLU A 1 116 ? 0.188 -2.694 -22.491 1.00 85.88 116 GLU A C 1
ATOM 893 O O . GLU A 1 116 ? 1.057 -2.543 -23.361 1.00 85.88 116 GLU A O 1
ATOM 898 N N . GLY A 1 117 ? 0.116 -3.799 -21.750 1.00 87.12 117 GLY A N 1
ATOM 899 C CA . GLY A 1 117 ? 0.935 -4.987 -21.973 1.00 87.12 117 GLY A CA 1
ATOM 900 C C . GLY A 1 117 ? 2.387 -4.874 -21.498 1.00 87.12 117 GLY A C 1
ATOM 901 O O . GLY A 1 117 ? 3.169 -5.795 -21.747 1.00 87.12 117 GLY A O 1
ATOM 902 N N . ALA A 1 118 ? 2.766 -3.790 -20.816 1.00 91.81 118 ALA A N 1
ATOM 903 C CA . ALA A 1 118 ? 4.088 -3.652 -20.214 1.00 91.81 118 ALA A CA 1
ATOM 904 C C . ALA A 1 118 ? 4.228 -4.583 -19.001 1.00 91.81 118 ALA A C 1
ATOM 906 O O . ALA A 1 118 ? 3.327 -4.699 -18.172 1.00 91.81 118 ALA A O 1
ATOM 907 N N . ARG A 1 119 ? 5.376 -5.254 -18.887 1.00 94.88 119 ARG A N 1
ATOM 908 C CA . ARG A 1 119 ? 5.716 -6.110 -17.748 1.00 94.88 119 ARG A CA 1
ATOM 909 C C . ARG A 1 119 ? 6.407 -5.275 -16.674 1.00 94.88 119 ARG A C 1
ATOM 911 O O . ARG A 1 119 ? 7.509 -4.773 -16.902 1.00 94.88 119 ARG A O 1
ATOM 918 N N . MET A 1 120 ? 5.770 -5.192 -15.512 1.00 94.31 120 MET A N 1
ATOM 919 C CA . MET A 1 120 ? 6.195 -4.446 -14.329 1.00 94.31 120 MET A CA 1
ATOM 920 C C . MET A 1 120 ? 6.737 -5.394 -13.270 1.00 94.31 120 MET A C 1
ATOM 922 O O . MET A 1 120 ? 5.999 -6.240 -12.774 1.00 94.31 120 MET A O 1
ATOM 926 N N . ALA A 1 121 ? 8.004 -5.249 -12.896 1.00 95.81 121 ALA A N 1
ATOM 927 C CA . ALA A 1 121 ? 8.617 -6.022 -11.823 1.00 95.81 121 ALA A CA 1
ATOM 928 C C . ALA A 1 121 ? 9.045 -5.110 -10.670 1.00 95.81 121 ALA A C 1
ATOM 930 O O . ALA A 1 121 ? 9.795 -4.156 -10.879 1.00 95.81 121 ALA A O 1
ATOM 931 N N . ALA A 1 122 ? 8.615 -5.435 -9.453 1.00 93.50 122 ALA A N 1
ATOM 932 C CA . ALA A 1 122 ? 9.165 -4.846 -8.238 1.00 93.50 122 ALA A CA 1
ATOM 933 C C . ALA A 1 122 ? 10.387 -5.652 -7.784 1.00 93.50 122 ALA A C 1
ATOM 935 O O . ALA A 1 122 ? 10.303 -6.865 -7.563 1.00 93.50 122 ALA A O 1
ATOM 936 N N . LEU A 1 123 ? 11.524 -4.980 -7.639 1.00 95.50 123 LEU A N 1
ATOM 937 C CA . LEU A 1 123 ? 12.766 -5.553 -7.139 1.00 95.50 123 LEU A CA 1
ATOM 938 C C . LEU A 1 123 ? 13.034 -5.018 -5.733 1.00 95.50 123 LEU A C 1
ATOM 940 O O . LEU A 1 123 ? 12.979 -3.810 -5.534 1.00 95.50 123 LEU A O 1
ATOM 944 N N . GLN A 1 124 ? 13.345 -5.883 -4.774 1.00 93.81 124 GLN A N 1
ATOM 945 C CA . GLN A 1 124 ? 13.676 -5.523 -3.397 1.00 93.81 124 GLN A CA 1
ATOM 946 C C . GLN A 1 124 ? 15.189 -5.570 -3.174 1.00 93.81 124 GLN A C 1
ATOM 948 O O . GLN A 1 124 ? 15.852 -6.526 -3.583 1.00 93.81 124 GLN A O 1
ATOM 953 N N . SER A 1 125 ? 15.729 -4.560 -2.493 1.00 93.56 125 SER A N 1
ATOM 954 C CA . SER A 1 125 ? 17.118 -4.561 -2.036 1.00 93.56 125 SER A CA 1
ATOM 955 C C . SER A 1 125 ? 17.345 -5.651 -0.989 1.00 93.56 125 SER A C 1
ATOM 957 O O . SER A 1 125 ? 16.549 -5.819 -0.065 1.00 93.56 125 SER A O 1
ATOM 959 N N . GLN A 1 126 ? 18.468 -6.352 -1.103 1.00 92.00 126 GLN A N 1
ATOM 960 C CA . GLN A 1 126 ? 18.955 -7.323 -0.128 1.00 92.00 126 GLN A CA 1
ATOM 961 C C . GLN A 1 126 ? 20.150 -6.720 0.626 1.00 92.00 126 GLN A C 1
ATOM 963 O O . GLN A 1 126 ? 21.298 -7.054 0.328 1.00 92.00 126 GLN A O 1
ATOM 968 N N . PRO A 1 127 ? 19.931 -5.812 1.600 1.00 83.31 127 PRO A N 1
ATOM 969 C CA . PRO A 1 127 ? 21.014 -5.058 2.235 1.00 83.31 127 PRO A CA 1
ATOM 970 C C . PRO A 1 127 ? 21.983 -5.939 3.032 1.00 83.31 127 PRO A C 1
ATOM 972 O O . PRO A 1 127 ? 23.128 -5.548 3.240 1.00 83.31 127 PRO A O 1
ATOM 975 N N . GLN A 1 128 ? 21.529 -7.122 3.457 1.00 86.50 128 GLN A N 1
ATOM 976 C CA . GLN A 1 128 ? 22.329 -8.106 4.191 1.00 86.50 128 GLN A CA 1
ATOM 977 C C . GLN A 1 128 ? 23.170 -9.008 3.272 1.00 86.50 128 GLN A C 1
ATOM 979 O O . GLN A 1 128 ? 23.988 -9.783 3.756 1.00 86.50 128 GLN A O 1
ATOM 984 N N . SER A 1 129 ? 22.979 -8.928 1.951 1.00 84.50 129 SER A N 1
ATOM 985 C CA . SER A 1 129 ? 23.744 -9.710 0.977 1.00 84.50 129 SER A CA 1
ATOM 986 C C . SER A 1 129 ? 24.951 -8.916 0.451 1.00 84.50 129 SER A C 1
ATOM 988 O O . SER A 1 129 ? 24.830 -7.706 0.221 1.00 84.50 129 SER A O 1
ATOM 990 N N . PRO A 1 130 ? 26.110 -9.563 0.205 1.00 79.12 130 PRO A N 1
ATOM 991 C CA . PRO A 1 130 ? 27.258 -8.924 -0.438 1.00 79.12 130 PRO A CA 1
ATOM 992 C C . PRO A 1 130 ? 26.857 -8.233 -1.748 1.00 79.12 130 PRO A C 1
ATOM 994 O O . PRO A 1 130 ? 26.147 -8.805 -2.570 1.00 79.12 130 PRO A O 1
ATOM 997 N N . GLY A 1 131 ? 27.277 -6.979 -1.928 1.00 80.94 131 GLY A N 1
ATOM 998 C CA . GLY A 1 131 ? 26.927 -6.177 -3.108 1.00 80.94 131 GLY A CA 1
ATOM 999 C C . GLY A 1 131 ? 25.516 -5.572 -3.104 1.00 80.94 131 GLY A C 1
ATOM 1000 O O . GLY A 1 131 ? 25.191 -4.842 -4.034 1.00 80.94 131 GLY A O 1
ATOM 1001 N N . ARG A 1 132 ? 24.700 -5.822 -2.065 1.00 85.12 132 ARG A N 1
ATOM 1002 C CA . ARG A 1 132 ? 23.339 -5.272 -1.888 1.00 85.12 132 ARG A CA 1
ATOM 1003 C C . ARG A 1 132 ? 22.465 -5.394 -3.149 1.00 85.12 132 ARG A C 1
ATOM 1005 O O . ARG A 1 132 ? 21.936 -4.386 -3.626 1.00 85.12 132 ARG A O 1
ATOM 1012 N N . PRO A 1 133 ? 22.331 -6.604 -3.722 1.00 93.31 133 PRO A N 1
ATOM 1013 C CA . PRO A 1 133 ? 21.612 -6.790 -4.969 1.00 93.31 133 PRO A CA 1
ATOM 1014 C C . PRO A 1 133 ? 20.134 -6.433 -4.812 1.00 93.31 133 PRO A C 1
ATOM 1016 O O . PRO A 1 133 ? 19.551 -6.551 -3.732 1.00 93.31 133 PRO A O 1
ATOM 1019 N N . PHE A 1 134 ? 19.524 -6.042 -5.925 1.00 95.25 134 PHE A N 1
ATOM 1020 C CA . PHE A 1 134 ? 18.077 -5.989 -6.060 1.00 95.25 134 PHE A CA 1
ATOM 1021 C C . PHE A 1 134 ? 17.605 -7.304 -6.677 1.00 95.25 134 PHE A C 1
ATOM 1023 O O . PHE A 1 134 ? 18.080 -7.693 -7.743 1.00 95.25 134 PHE A O 1
ATOM 1030 N N . VAL A 1 135 ? 16.686 -7.992 -6.006 1.00 95.69 135 VAL A N 1
ATOM 1031 C CA . VAL A 1 135 ? 16.110 -9.269 -6.460 1.00 95.69 135 VAL A CA 1
ATOM 1032 C C . VAL A 1 135 ? 14.604 -9.136 -6.606 1.00 95.69 135 VAL A C 1
ATOM 1034 O O . VAL A 1 135 ? 14.013 -8.239 -6.012 1.00 95.69 135 VAL A O 1
ATOM 1037 N N . LEU A 1 136 ? 13.966 -10.014 -7.379 1.00 96.25 136 LEU A N 1
ATOM 1038 C CA . LEU A 1 136 ? 12.511 -9.992 -7.519 1.00 96.25 136 LEU A CA 1
ATOM 1039 C C . LEU A 1 136 ? 11.849 -10.106 -6.137 1.00 96.25 136 LEU A C 1
ATOM 1041 O O . LEU A 1 136 ? 12.134 -11.038 -5.387 1.00 96.25 136 LEU A O 1
ATOM 1045 N N . TRP A 1 137 ? 10.993 -9.142 -5.795 1.00 93.88 137 TRP A N 1
ATOM 1046 C CA . TRP A 1 137 ? 10.265 -9.170 -4.531 1.00 93.88 137 TRP A CA 1
ATOM 1047 C C . TRP A 1 137 ? 9.267 -10.333 -4.522 1.00 93.88 137 TRP A C 1
ATOM 1049 O O . TRP A 1 137 ? 8.465 -10.467 -5.453 1.00 93.88 137 TRP A O 1
ATOM 1059 N N . ASP A 1 138 ? 9.300 -11.143 -3.462 1.00 92.25 138 ASP A N 1
ATOM 1060 C CA . ASP A 1 138 ? 8.390 -12.272 -3.260 1.00 92.25 138 ASP A CA 1
ATOM 1061 C C . ASP A 1 138 ? 6.975 -11.792 -2.907 1.00 92.25 138 ASP A C 1
ATOM 1063 O O . ASP A 1 138 ? 6.547 -11.774 -1.754 1.00 92.25 138 ASP A O 1
ATOM 1067 N N . ALA A 1 139 ? 6.240 -11.370 -3.931 1.00 85.62 139 ALA A N 1
ATOM 1068 C CA . ALA A 1 139 ? 4.864 -10.910 -3.806 1.00 85.62 139 ALA A CA 1
ATOM 1069 C C . ALA A 1 139 ? 3.894 -12.045 -3.433 1.00 85.62 139 ALA A C 1
ATOM 1071 O O . ALA A 1 139 ? 2.852 -11.783 -2.824 1.00 85.62 139 ALA A O 1
ATOM 1072 N N . ALA A 1 140 ? 4.234 -13.302 -3.744 1.00 81.00 140 ALA A N 1
ATOM 1073 C CA . ALA A 1 140 ? 3.384 -14.458 -3.472 1.00 81.00 140 ALA A CA 1
ATOM 1074 C C . ALA A 1 140 ? 3.213 -14.686 -1.964 1.00 81.00 140 ALA A C 1
ATOM 1076 O O . ALA A 1 140 ? 2.092 -14.931 -1.513 1.00 81.00 140 ALA A O 1
ATOM 1077 N N . ALA A 1 141 ? 4.271 -14.473 -1.170 1.00 79.50 141 ALA A N 1
ATOM 1078 C CA . ALA A 1 141 ? 4.196 -14.464 0.296 1.00 79.50 141 ALA A CA 1
ATOM 1079 C C . ALA A 1 141 ? 3.192 -13.432 0.853 1.00 79.50 141 ALA A C 1
ATOM 1081 O O . ALA A 1 141 ? 2.706 -13.562 1.976 1.00 79.50 141 ALA A O 1
ATOM 1082 N N . TYR A 1 142 ? 2.834 -12.426 0.051 1.00 74.25 142 TYR A N 1
ATOM 1083 C CA . TYR A 1 142 ? 1.859 -11.393 0.384 1.00 74.25 142 TYR A CA 1
ATOM 1084 C C . TYR A 1 142 ? 0.549 -11.540 -0.404 1.00 74.25 142 TYR A C 1
ATOM 1086 O O . TYR A 1 142 ? -0.276 -10.629 -0.354 1.00 74.25 142 TYR A O 1
ATOM 1094 N N . GLY A 1 143 ? 0.300 -12.660 -1.088 1.00 77.06 143 GLY A N 1
ATOM 1095 C CA . GLY A 1 143 ? -0.928 -12.873 -1.867 1.00 77.06 143 GLY A CA 1
ATOM 1096 C C . GLY A 1 143 ? -1.059 -11.931 -3.068 1.00 77.06 143 GLY A C 1
ATOM 1097 O O . GLY A 1 143 ? -2.166 -11.537 -3.427 1.00 77.06 143 GLY A O 1
ATOM 1098 N N . GLN A 1 144 ? 0.071 -11.523 -3.641 1.00 86.56 144 GLN A N 1
ATOM 1099 C CA . GLN A 1 144 ? 0.167 -10.636 -4.795 1.00 86.56 144 GLN A CA 1
ATOM 1100 C C . GLN A 1 144 ? 0.948 -11.306 -5.927 1.00 86.56 144 GLN A C 1
ATOM 1102 O O . GLN A 1 144 ? 1.598 -12.333 -5.737 1.00 86.56 144 GLN A O 1
ATOM 1107 N N . VAL A 1 145 ? 0.892 -10.703 -7.113 1.00 90.19 145 VAL A N 1
ATOM 1108 C CA . VAL A 1 145 ? 1.613 -11.167 -8.302 1.00 90.19 145 VAL A CA 1
ATOM 1109 C C . VAL A 1 145 ? 2.756 -10.205 -8.611 1.00 90.19 145 VAL A C 1
ATOM 1111 O O . VAL A 1 145 ? 2.575 -8.987 -8.595 1.00 90.19 145 VAL A O 1
ATOM 1114 N N . ASN A 1 146 ? 3.932 -10.760 -8.901 1.00 94.50 146 ASN A N 1
ATOM 1115 C CA . ASN A 1 146 ? 5.098 -10.027 -9.375 1.00 94.50 146 ASN A CA 1
ATOM 1116 C C . ASN A 1 146 ? 5.932 -10.953 -10.278 1.00 94.50 146 ASN A C 1
ATOM 1118 O O . ASN A 1 146 ? 6.332 -12.022 -9.814 1.00 94.50 146 ASN A O 1
ATOM 1122 N N . PRO A 1 147 ? 6.220 -10.582 -11.539 1.00 96.56 147 PRO A N 1
ATOM 1123 C CA . PRO A 1 147 ? 5.837 -9.337 -12.228 1.00 96.56 147 PRO A CA 1
ATOM 1124 C C . PRO A 1 147 ? 4.351 -9.231 -12.602 1.00 96.56 147 PRO A C 1
ATOM 1126 O O . PRO A 1 147 ? 3.702 -10.241 -12.855 1.00 96.56 147 PRO A O 1
ATOM 1129 N N . GLN A 1 148 ? 3.834 -8.003 -12.679 1.00 94.38 148 GLN A N 1
ATOM 1130 C CA . GLN A 1 148 ? 2.500 -7.672 -13.198 1.00 94.38 148 GLN A CA 1
ATOM 1131 C C . GLN A 1 148 ? 2.563 -7.327 -14.690 1.00 94.38 148 GLN A C 1
ATOM 1133 O O . GLN A 1 148 ? 3.622 -6.962 -15.205 1.00 94.38 148 GLN A O 1
ATOM 1138 N N . GLN A 1 149 ? 1.428 -7.419 -15.380 1.00 93.75 149 GLN A N 1
ATOM 1139 C CA . GLN A 1 149 ? 1.257 -6.885 -16.729 1.00 93.75 149 GLN A CA 1
ATOM 1140 C C . GLN A 1 149 ? 0.211 -5.771 -16.688 1.00 93.75 149 GLN A C 1
ATOM 1142 O O . GLN A 1 149 ? -0.858 -5.961 -16.111 1.00 93.75 149 GLN A O 1
ATOM 1147 N N . THR A 1 150 ? 0.531 -4.610 -17.251 1.00 89.75 150 THR A N 1
ATOM 1148 C CA . THR A 1 150 ? -0.373 -3.455 -17.267 1.00 89.75 150 THR A CA 1
ATOM 1149 C C . THR A 1 150 ? -1.537 -3.670 -18.234 1.00 89.75 150 THR A C 1
ATOM 1151 O O . THR A 1 150 ? -1.360 -4.212 -19.328 1.00 89.75 150 THR A O 1
ATOM 1154 N N . GLY A 1 151 ? -2.728 -3.220 -17.836 1.00 84.56 151 GLY A N 1
ATOM 1155 C CA . GLY A 1 151 ? -3.911 -3.183 -18.697 1.00 84.56 151 GLY A CA 1
ATOM 1156 C C . GLY A 1 151 ? -3.943 -1.953 -19.618 1.00 84.56 151 GLY A C 1
ATOM 1157 O O . GLY A 1 151 ? -2.967 -1.200 -19.670 1.00 84.56 151 GLY A O 1
ATOM 1158 N N . PRO A 1 152 ? -5.067 -1.715 -20.323 1.00 83.31 152 PRO A N 1
ATOM 1159 C CA . PRO A 1 152 ? -5.253 -0.560 -21.213 1.00 83.31 152 PRO A CA 1
ATOM 1160 C C . PRO A 1 152 ? -5.034 0.800 -20.540 1.00 83.31 152 PRO A C 1
ATOM 1162 O O . PRO A 1 152 ? -4.680 1.780 -21.190 1.00 83.31 152 PRO A O 1
ATOM 1165 N N . ASP A 1 153 ? -5.235 0.864 -19.224 1.00 79.69 153 ASP A N 1
ATOM 1166 C CA . ASP A 1 153 ? -5.019 2.056 -18.414 1.00 79.69 153 ASP A CA 1
ATOM 1167 C C . ASP A 1 153 ? -3.553 2.251 -17.996 1.00 79.69 153 ASP A C 1
ATOM 1169 O O . ASP A 1 153 ? -3.236 3.252 -17.364 1.00 79.69 153 ASP A O 1
ATOM 1173 N N . GLY A 1 154 ? -2.644 1.329 -18.332 1.00 83.12 154 GLY A N 1
ATOM 1174 C CA . GLY A 1 154 ? -1.222 1.411 -17.993 1.00 83.12 154 GLY A CA 1
ATOM 1175 C C . GLY A 1 154 ? -0.922 1.296 -16.494 1.00 83.12 154 GLY A C 1
ATOM 1176 O O . GLY A 1 154 ? 0.221 1.519 -16.094 1.00 83.12 154 GLY A O 1
ATOM 1177 N N . HIS A 1 155 ? -1.919 0.985 -15.663 1.00 84.81 155 HIS A N 1
ATOM 1178 C CA . HIS A 1 155 ? -1.812 1.051 -14.211 1.00 84.81 155 HIS A CA 1
ATOM 1179 C C . HIS A 1 155 ? -1.116 -0.184 -13.619 1.00 84.81 155 HIS A C 1
ATOM 1181 O O . HIS A 1 155 ? -1.304 -1.312 -14.083 1.00 84.81 155 HIS A O 1
ATOM 1187 N N . PHE A 1 156 ? -0.340 0.025 -12.554 1.00 86.06 156 PHE A N 1
ATOM 1188 C CA . PHE A 1 156 ? 0.209 -1.031 -11.702 1.00 86.06 156 PHE A CA 1
ATOM 1189 C C . PHE A 1 156 ? 0.196 -0.588 -10.237 1.00 86.06 156 PHE A C 1
ATOM 1191 O O . PHE A 1 156 ? 0.243 0.608 -9.951 1.00 86.06 156 PHE A O 1
ATOM 1198 N N . ALA A 1 157 ? 0.183 -1.553 -9.318 1.00 83.31 157 ALA A N 1
ATOM 1199 C CA . ALA A 1 157 ? 0.300 -1.297 -7.884 1.00 83.31 157 ALA A CA 1
ATOM 1200 C C . ALA A 1 157 ? 0.930 -2.498 -7.177 1.00 83.31 157 ALA A C 1
ATOM 1202 O O . ALA A 1 157 ? 0.499 -3.637 -7.372 1.00 83.31 157 ALA A O 1
ATOM 1203 N N . PHE A 1 158 ? 1.938 -2.258 -6.344 1.00 82.62 158 PHE A N 1
ATOM 1204 C CA . PHE A 1 158 ? 2.513 -3.270 -5.462 1.00 82.62 158 PHE A CA 1
ATOM 1205 C C . PHE A 1 158 ? 2.272 -2.858 -4.016 1.00 82.62 158 PHE A C 1
ATOM 1207 O O . PHE A 1 158 ? 2.588 -1.746 -3.641 1.00 82.62 158 PHE A O 1
ATOM 1214 N N . PHE A 1 159 ? 1.779 -3.748 -3.165 1.00 79.50 159 PHE A N 1
ATOM 1215 C CA . PHE A 1 159 ? 1.622 -3.465 -1.738 1.00 79.50 159 PHE A CA 1
ATOM 1216 C C . PHE A 1 159 ? 2.770 -4.106 -0.970 1.00 79.50 159 PHE A C 1
ATOM 1218 O O . PHE A 1 159 ? 2.680 -5.262 -0.542 1.00 79.50 159 PHE A O 1
ATOM 1225 N N . THR A 1 160 ? 3.878 -3.382 -0.851 1.00 76.94 160 THR A N 1
ATOM 1226 C CA . THR A 1 160 ? 5.134 -3.913 -0.328 1.00 76.94 160 THR A CA 1
ATOM 1227 C C . THR A 1 160 ? 5.286 -3.674 1.180 1.00 76.94 160 THR A C 1
ATOM 1229 O O . THR A 1 160 ? 4.785 -2.681 1.728 1.00 76.94 160 THR A O 1
ATOM 1232 N N . PRO A 1 161 ? 5.982 -4.572 1.903 1.00 74.75 161 PRO A N 1
ATOM 1233 C CA . PRO A 1 161 ? 6.461 -4.270 3.248 1.00 74.75 161 PRO A CA 1
ATOM 1234 C C . PRO A 1 161 ? 7.550 -3.180 3.195 1.00 74.75 161 PRO A C 1
ATOM 1236 O O . PRO A 1 161 ? 8.132 -2.948 2.130 1.00 74.75 161 PRO A O 1
ATOM 1239 N N . PRO A 1 162 ? 7.886 -2.537 4.328 1.00 75.06 162 PRO A N 1
ATOM 1240 C CA . PRO A 1 162 ? 8.978 -1.567 4.386 1.00 75.06 162 PRO A CA 1
ATOM 1241 C C . PRO A 1 162 ? 10.282 -2.117 3.801 1.00 75.06 162 PRO A C 1
ATOM 1243 O O . PRO A 1 162 ? 10.673 -3.251 4.079 1.00 75.06 162 PRO A O 1
ATOM 1246 N N . GLY A 1 163 ? 10.966 -1.302 3.005 1.00 80.06 163 GLY A N 1
ATOM 1247 C CA . GLY A 1 163 ? 12.223 -1.669 2.366 1.00 80.06 163 GLY A CA 1
ATOM 1248 C C . GLY A 1 163 ? 12.561 -0.730 1.217 1.00 80.06 163 GLY A C 1
ATOM 1249 O O . GLY A 1 163 ? 11.784 0.162 0.888 1.00 80.06 163 GLY A O 1
ATOM 1250 N N . THR A 1 164 ? 13.721 -0.951 0.608 1.00 86.12 164 THR A N 1
ATOM 1251 C CA . THR A 1 164 ? 14.137 -0.235 -0.601 1.00 86.12 164 THR A CA 1
ATOM 1252 C C . THR A 1 164 ? 13.797 -1.070 -1.826 1.00 86.12 164 THR A C 1
ATOM 1254 O O . THR A 1 164 ? 14.179 -2.242 -1.896 1.00 86.12 164 THR A O 1
ATOM 1257 N N . TYR A 1 165 ? 13.117 -0.465 -2.796 1.00 89.88 165 TYR A N 1
ATOM 1258 C CA . TYR A 1 165 ? 12.666 -1.124 -4.017 1.00 89.88 165 TYR A CA 1
ATOM 1259 C C . TYR A 1 165 ? 13.119 -0.389 -5.277 1.00 89.88 165 TYR A C 1
ATOM 1261 O O . TYR A 1 165 ? 13.417 0.800 -5.247 1.00 89.88 165 TYR A O 1
ATOM 1269 N N . ARG A 1 166 ? 13.128 -1.098 -6.403 1.00 93.56 166 ARG A N 1
ATOM 1270 C CA . ARG A 1 166 ? 13.176 -0.525 -7.753 1.00 93.56 166 ARG A CA 1
ATOM 1271 C C . ARG A 1 166 ? 12.065 -1.124 -8.593 1.00 93.56 166 ARG A C 1
ATOM 1273 O O . ARG A 1 166 ? 11.710 -2.288 -8.411 1.00 93.56 166 ARG A O 1
ATOM 1280 N N . LEU A 1 167 ? 11.554 -0.348 -9.535 1.00 93.62 167 LEU A N 1
ATOM 1281 C CA . LEU A 1 167 ? 10.638 -0.824 -10.560 1.00 93.62 167 LEU A CA 1
ATOM 1282 C C . LEU A 1 167 ? 11.411 -1.044 -11.851 1.00 93.62 167 LEU A C 1
ATOM 1284 O O . LEU A 1 167 ? 12.083 -0.138 -12.341 1.00 93.62 167 LEU A O 1
ATOM 1288 N N . GLN A 1 168 ? 11.295 -2.245 -12.402 1.00 95.12 168 GLN A N 1
ATOM 1289 C CA . GLN A 1 168 ? 11.790 -2.578 -13.727 1.00 95.12 168 GLN A CA 1
ATOM 1290 C C . GLN A 1 168 ? 10.606 -2.741 -14.679 1.00 95.12 168 GLN A C 1
ATOM 1292 O O . GLN A 1 168 ? 9.676 -3.501 -14.403 1.00 95.12 168 GLN A O 1
ATOM 1297 N N . VAL A 1 169 ? 10.669 -2.053 -15.816 1.00 94.06 169 VAL A N 1
ATOM 1298 C CA . VAL A 1 169 ? 9.632 -2.064 -16.849 1.00 94.06 169 VAL A CA 1
ATOM 1299 C C . VAL A 1 169 ? 10.218 -2.592 -18.142 1.00 94.06 169 VAL A C 1
ATOM 1301 O O . VAL A 1 169 ? 11.264 -2.130 -18.600 1.00 94.06 169 VAL A O 1
ATOM 1304 N N . THR A 1 170 ? 9.539 -3.565 -18.741 1.00 94.56 170 THR A N 1
ATOM 1305 C CA . THR A 1 170 ? 9.920 -4.131 -20.039 1.00 94.56 170 THR A CA 1
ATOM 1306 C C . THR A 1 170 ? 8.697 -4.282 -20.932 1.00 94.56 170 THR A C 1
ATOM 1308 O O . THR A 1 170 ? 7.628 -4.681 -20.474 1.00 94.56 170 THR A O 1
ATOM 1311 N N . LYS A 1 171 ? 8.849 -3.970 -22.219 1.00 92.38 171 LYS A N 1
ATOM 1312 C CA . LYS A 1 171 ? 7.831 -4.187 -23.251 1.00 92.38 171 LYS A CA 1
ATOM 1313 C C . LYS A 1 171 ? 8.538 -4.437 -24.581 1.00 92.38 171 LYS A C 1
ATOM 1315 O O . LYS A 1 171 ? 9.545 -3.797 -24.874 1.00 92.38 171 LYS A O 1
ATOM 1320 N N . VAL A 1 172 ? 8.043 -5.389 -25.371 1.00 90.25 172 VAL A N 1
ATOM 1321 C CA . VAL A 1 172 ? 8.616 -5.692 -26.693 1.00 90.25 172 VAL A CA 1
ATOM 1322 C C . VAL A 1 172 ? 8.538 -4.444 -27.573 1.00 90.25 172 VAL A C 1
ATOM 1324 O O . VAL A 1 172 ? 7.490 -3.809 -27.640 1.00 90.25 172 VAL A O 1
ATOM 1327 N N . GLY A 1 173 ? 9.650 -4.090 -28.221 1.00 89.31 173 GLY A N 1
ATOM 1328 C CA . GLY A 1 173 ? 9.758 -2.879 -29.041 1.00 89.31 173 GLY A CA 1
ATOM 1329 C C . GLY A 1 173 ? 10.073 -1.596 -28.263 1.00 89.31 173 GLY A C 1
ATOM 1330 O O . GLY A 1 173 ? 10.182 -0.544 -28.881 1.00 89.31 173 GLY A O 1
ATOM 1331 N N . TYR A 1 174 ? 10.258 -1.669 -26.941 1.00 88.62 174 TYR A N 1
ATOM 1332 C CA . TYR A 1 174 ? 10.592 -0.525 -26.090 1.00 88.62 174 TYR A CA 1
ATOM 1333 C C . TYR A 1 174 ? 11.940 -0.713 -25.392 1.00 88.62 174 TYR A C 1
ATOM 1335 O O . TYR A 1 174 ? 12.360 -1.834 -25.092 1.00 88.62 174 TYR A O 1
ATOM 1343 N N . GLN A 1 175 ? 12.601 0.403 -25.078 1.00 90.25 175 GLN A N 1
ATOM 1344 C CA . GLN A 1 175 ? 13.769 0.395 -24.204 1.00 90.25 175 GLN A CA 1
ATOM 1345 C C . GLN A 1 175 ? 13.348 0.013 -22.770 1.00 90.25 175 GLN A C 1
ATOM 1347 O O . GLN A 1 175 ? 12.370 0.568 -22.263 1.00 90.25 175 GLN A O 1
ATOM 1352 N N . PRO A 1 176 ? 14.068 -0.899 -22.089 1.00 92.06 176 PRO A N 1
ATOM 1353 C CA . PRO A 1 176 ? 13.821 -1.185 -20.681 1.00 92.06 176 PRO A CA 1
ATOM 1354 C C . PRO A 1 176 ? 14.014 0.056 -19.809 1.00 92.06 176 PRO A C 1
ATOM 1356 O O . PRO A 1 176 ? 14.969 0.811 -19.998 1.00 92.06 176 PRO A O 1
ATOM 1359 N N . TYR A 1 177 ? 13.150 0.221 -18.813 1.00 92.44 177 TYR A N 1
ATOM 1360 C CA . TYR A 1 177 ? 13.270 1.277 -17.811 1.00 92.44 177 TYR A CA 1
ATOM 1361 C C . TYR A 1 177 ? 13.526 0.675 -16.429 1.00 92.44 177 TYR A C 1
ATOM 1363 O O . TYR A 1 177 ? 12.933 -0.344 -16.066 1.00 92.44 177 TYR A O 1
ATOM 1371 N N . LEU A 1 178 ? 14.398 1.322 -15.656 1.00 94.56 178 LEU A N 1
ATOM 1372 C CA . LEU A 1 178 ? 14.654 1.015 -14.254 1.00 94.56 178 LEU A CA 1
ATOM 1373 C C . LEU A 1 178 ? 14.513 2.305 -13.444 1.00 94.56 178 LEU A C 1
ATOM 1375 O O . LEU A 1 178 ? 15.160 3.305 -13.757 1.00 94.56 178 LEU A O 1
ATOM 1379 N N . SER A 1 179 ? 13.676 2.285 -12.410 1.00 90.31 179 SER A N 1
ATOM 1380 C CA . SER A 1 179 ? 13.495 3.446 -11.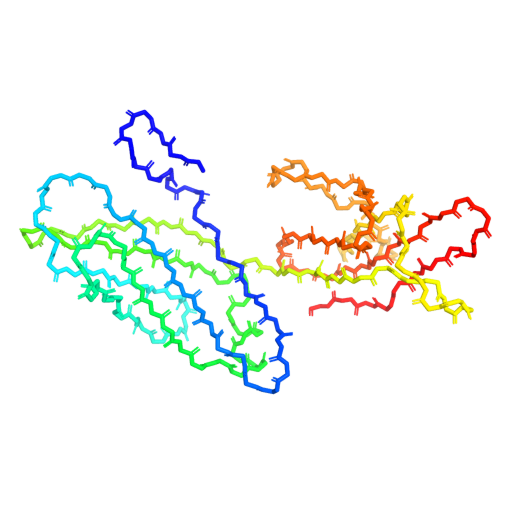541 1.00 90.31 179 SER A CA 1
ATOM 1381 C C . SER A 1 179 ? 14.724 3.699 -10.655 1.00 90.31 179 SER A C 1
ATOM 1383 O O . SER A 1 179 ? 15.496 2.773 -10.378 1.00 90.31 179 SER A O 1
ATOM 1385 N N . PRO A 1 180 ? 14.862 4.921 -10.108 1.00 89.56 180 PRO A N 1
ATOM 1386 C CA . PRO A 1 180 ? 15.652 5.156 -8.903 1.00 89.56 180 PRO A CA 1
ATOM 1387 C C . PRO A 1 180 ? 15.164 4.307 -7.717 1.00 89.56 180 PRO A C 1
ATOM 1389 O O . PRO A 1 180 ? 14.108 3.667 -7.781 1.00 89.56 180 PRO A O 1
ATOM 1392 N N . ASP A 1 181 ? 15.925 4.335 -6.623 1.00 88.38 181 ASP A N 1
ATOM 1393 C CA . ASP A 1 181 ? 15.546 3.690 -5.366 1.00 88.38 181 ASP A CA 1
ATOM 1394 C C . ASP A 1 181 ? 14.270 4.327 -4.795 1.00 88.38 181 ASP A C 1
ATOM 1396 O O . ASP A 1 181 ? 14.177 5.543 -4.626 1.00 88.38 181 ASP A O 1
ATOM 1400 N N . LEU A 1 182 ? 13.294 3.480 -4.482 1.00 82.25 182 LEU A N 1
ATOM 1401 C CA . LEU A 1 182 ? 12.039 3.823 -3.825 1.00 82.25 182 LEU A CA 1
ATOM 1402 C C . LEU A 1 182 ? 12.129 3.362 -2.366 1.00 82.25 182 LEU A C 1
ATOM 1404 O O . LEU A 1 182 ? 12.369 2.180 -2.113 1.00 82.25 182 LEU A O 1
ATOM 1408 N N . THR A 1 183 ? 11.958 4.278 -1.414 1.00 73.38 183 THR A N 1
ATOM 1409 C CA . THR A 1 183 ? 12.056 4.019 0.038 1.00 73.38 183 THR A CA 1
ATOM 1410 C C . THR A 1 183 ? 10.836 4.517 0.768 1.00 73.38 183 THR A C 1
ATOM 1412 O O . THR A 1 183 ? 10.353 5.611 0.385 1.00 73.38 183 THR A O 1
#